Protein AF-W1YRX6-F1 (afdb_monomer_lite)

Sequence (91 aa):
GRAATEEQLKQVGEQTWQITADKDAATSGNQTGTKKDAKVGKDDKVQLIAGENLTVNQNERDFTYSLNKDLVKMNSATFEATGGKTTVITG

Radius of gyration: 21.61 Å; chains: 1; bounding box: 41×33×67 Å

Secondary structure (DSSP, 8-state):
-PPPPHHHHHHHH---EEE-----TTSS----S----EEE-TTPPP-----TTEEEEEETTEEEEEE-SS--S-SEEEEEETTTEEEEEE-

Foldseek 3Di:
DDDDDVVNVVVVQWDKDKDWDDDDPVDPDDDDDDTDIDIGTDPRDDDDDDDAQKDWDDDPPDIDIDGDPDHPPDQKDWDADPPGDIDMDGD

Structure (mmCIF, N/CA/C/O backbone):
data_AF-W1YRX6-F1
#
_entry.id   AF-W1YRX6-F1
#
loop_
_atom_site.group_PDB
_atom_site.id
_atom_site.type_symbol
_atom_site.label_atom_id
_atom_site.label_alt_id
_atom_site.label_comp_id
_atom_site.label_asym_id
_atom_site.label_entity_id
_atom_site.label_seq_id
_atom_site.pdbx_PDB_ins_code
_atom_site.Cartn_x
_atom_site.Cartn_y
_atom_site.Cartn_z
_atom_site.occupancy
_atom_site.B_iso_or_equiv
_atom_site.auth_seq_id
_atom_site.auth_comp_id
_atom_site.auth_asym_id
_atom_site.auth_atom_id
_atom_site.pdbx_PDB_model_num
ATOM 1 N N . GLY A 1 1 ? 23.680 20.755 -37.852 1.00 57.78 1 GLY A N 1
ATOM 2 C CA . GLY A 1 1 ? 23.412 20.279 -36.481 1.00 57.78 1 GLY A CA 1
ATOM 3 C C . GLY A 1 1 ? 24.079 18.935 -36.295 1.00 57.78 1 GLY A C 1
ATOM 4 O O . GLY A 1 1 ? 24.150 18.191 -37.263 1.00 57.78 1 GLY A O 1
ATOM 5 N N . ARG A 1 2 ? 24.621 18.637 -35.110 1.00 68.81 2 ARG A N 1
ATOM 6 C CA . ARG A 1 2 ? 25.144 17.294 -34.814 1.00 68.81 2 ARG A CA 1
ATOM 7 C C . ARG A 1 2 ? 23.945 16.381 -34.540 1.00 68.81 2 ARG A C 1
ATOM 9 O O . ARG A 1 2 ? 23.159 16.693 -33.652 1.00 68.81 2 ARG A O 1
ATOM 16 N N . ALA A 1 3 ? 23.769 15.332 -35.339 1.00 74.19 3 ALA A N 1
ATOM 17 C CA . ALA A 1 3 ? 22.790 14.290 -35.048 1.00 74.19 3 ALA A CA 1
ATOM 18 C C . ALA A 1 3 ? 23.240 13.521 -33.795 1.00 74.19 3 ALA A C 1
ATOM 20 O O . ALA A 1 3 ? 24.440 13.305 -33.613 1.00 74.19 3 ALA A O 1
ATOM 21 N N . ALA A 1 4 ? 22.297 13.144 -32.932 1.00 75.00 4 ALA A N 1
ATOM 22 C CA . ALA A 1 4 ? 22.587 12.255 -31.812 1.00 75.00 4 ALA A CA 1
ATOM 23 C C . ALA A 1 4 ? 22.990 10.869 -32.344 1.00 75.00 4 ALA A C 1
ATOM 25 O O . ALA A 1 4 ? 22.424 10.403 -33.334 1.00 75.00 4 ALA A O 1
ATOM 26 N N . THR A 1 5 ? 23.970 10.222 -31.714 1.00 80.38 5 THR A N 1
ATOM 27 C CA . T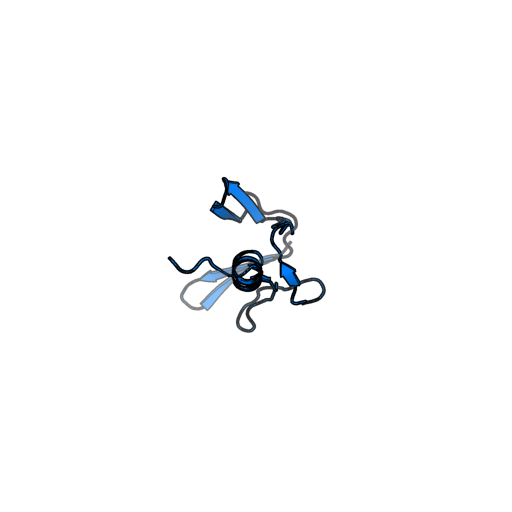HR A 1 5 ? 24.387 8.861 -32.089 1.00 80.38 5 THR A CA 1
ATOM 28 C C . THR A 1 5 ? 23.361 7.831 -31.598 1.00 80.38 5 THR A C 1
ATOM 30 O O . THR A 1 5 ? 22.655 8.070 -30.618 1.00 80.38 5 THR A O 1
ATOM 33 N N . GLU A 1 6 ? 23.276 6.660 -32.241 1.00 74.94 6 GLU A N 1
ATOM 34 C CA . GLU A 1 6 ? 22.396 5.555 -31.799 1.00 74.94 6 GLU A CA 1
ATOM 35 C C . GLU A 1 6 ? 22.624 5.167 -30.328 1.00 74.94 6 GLU A C 1
ATOM 37 O O . GLU A 1 6 ? 21.708 4.741 -29.630 1.00 74.94 6 GLU A O 1
ATOM 42 N N . GLU A 1 7 ? 23.838 5.378 -29.830 1.00 74.62 7 GLU A N 1
ATOM 43 C CA . GLU A 1 7 ? 24.238 5.132 -28.447 1.00 74.62 7 GLU A CA 1
ATOM 44 C C . GLU A 1 7 ? 23.628 6.145 -27.462 1.00 74.62 7 GLU A C 1
ATOM 46 O O . GLU A 1 7 ? 23.169 5.769 -26.383 1.00 74.62 7 GLU A O 1
ATOM 51 N N . GLN A 1 8 ? 23.519 7.418 -27.863 1.00 73.25 8 GLN A N 1
ATOM 52 C CA . GLN A 1 8 ? 22.789 8.439 -27.101 1.00 73.25 8 GLN A CA 1
ATOM 53 C C . GLN A 1 8 ? 21.280 8.167 -27.108 1.00 73.25 8 GLN A C 1
ATOM 55 O O . GLN A 1 8 ? 20.608 8.381 -26.101 1.00 73.25 8 GLN A O 1
ATOM 60 N N . LEU A 1 9 ? 20.746 7.647 -28.217 1.00 68.50 9 LEU A N 1
ATOM 61 C CA . LEU A 1 9 ? 19.341 7.246 -28.312 1.00 68.50 9 LEU A CA 1
ATOM 62 C C . LEU A 1 9 ? 19.032 6.015 -27.441 1.00 68.50 9 LEU A C 1
ATOM 64 O O . LEU A 1 9 ? 17.977 5.976 -26.810 1.00 68.50 9 LEU A O 1
ATOM 68 N N . LYS A 1 10 ? 19.962 5.054 -27.325 1.00 67.31 10 LYS A N 1
ATOM 69 C CA . LYS A 1 10 ? 19.846 3.913 -26.397 1.00 67.31 10 LYS A CA 1
ATOM 70 C C . LYS A 1 10 ? 19.845 4.344 -24.928 1.00 67.31 10 LYS A C 1
ATOM 72 O O . LYS A 1 10 ? 18.995 3.883 -24.175 1.00 67.31 10 LYS A O 1
ATOM 77 N N . GLN A 1 11 ? 20.719 5.273 -24.526 1.00 64.06 11 GLN A N 1
ATOM 78 C CA . GLN A 1 11 ? 20.745 5.779 -23.142 1.00 64.06 11 GLN A CA 1
ATOM 79 C C . GLN A 1 11 ? 19.461 6.510 -22.732 1.00 64.06 11 GLN A C 1
ATOM 81 O O . GLN A 1 11 ? 19.052 6.433 -21.576 1.00 64.06 11 GLN A O 1
ATOM 86 N N . VAL A 1 12 ? 18.807 7.207 -23.664 1.00 65.88 12 VAL A N 1
ATOM 87 C CA . VAL A 1 12 ? 17.519 7.871 -23.400 1.00 65.88 12 VAL A CA 1
ATOM 88 C C . VAL A 1 12 ? 16.353 6.868 -23.409 1.00 65.88 12 VAL A C 1
ATOM 90 O O . VAL A 1 12 ? 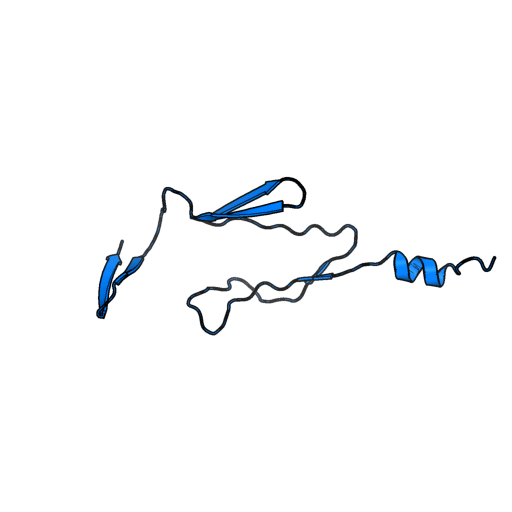15.338 7.102 -22.755 1.00 65.88 12 VAL A O 1
ATOM 93 N N . GLY A 1 13 ? 16.491 5.744 -24.121 1.00 64.50 13 GLY A N 1
ATOM 94 C CA . GLY A 1 13 ? 15.430 4.753 -24.328 1.00 64.50 13 GLY A CA 1
ATOM 95 C C . GLY A 1 13 ? 15.178 3.780 -23.171 1.00 64.50 13 GLY A C 1
ATOM 96 O O . GLY A 1 13 ? 14.101 3.186 -23.117 1.00 64.50 13 GLY A O 1
ATOM 97 N N . GLU A 1 14 ? 16.122 3.628 -22.239 1.00 70.75 14 GLU A N 1
ATOM 98 C CA . GLU A 1 14 ? 16.079 2.608 -21.180 1.00 70.75 14 GLU A CA 1
ATOM 99 C C . GLU A 1 14 ? 16.002 3.221 -19.775 1.00 70.75 14 GLU A C 1
ATOM 101 O O . GLU A 1 14 ? 16.820 2.939 -18.898 1.00 70.75 14 GLU A O 1
ATOM 106 N N . GLN A 1 15 ? 15.004 4.073 -19.527 1.00 76.38 15 GLN A N 1
ATOM 107 C CA . GLN A 1 15 ? 14.725 4.482 -18.151 1.00 76.38 15 GLN A CA 1
ATOM 108 C C . GLN A 1 15 ? 14.186 3.291 -17.361 1.00 76.38 15 GLN A C 1
ATOM 110 O O . GLN A 1 15 ? 13.106 2.771 -17.636 1.00 76.38 15 GLN A O 1
ATOM 115 N N . THR A 1 16 ? 14.960 2.864 -16.369 1.00 89.25 16 THR A N 1
ATOM 116 C CA . THR A 1 16 ? 14.581 1.805 -15.436 1.00 89.25 16 THR A CA 1
ATOM 117 C C . THR A 1 16 ? 14.661 2.332 -14.018 1.00 89.25 16 THR A C 1
ATOM 119 O O . THR A 1 16 ? 15.585 3.078 -13.693 1.00 89.25 16 THR A O 1
ATOM 122 N N . TRP A 1 17 ? 13.738 1.911 -13.170 1.00 92.25 17 TRP A N 1
ATOM 123 C CA . TRP A 1 17 ? 13.720 2.245 -11.750 1.00 92.25 17 TRP A CA 1
ATOM 124 C C . TRP A 1 17 ? 13.811 0.969 -10.913 1.00 92.25 17 TRP A C 1
ATOM 126 O O . TRP A 1 17 ? 13.726 -0.137 -11.444 1.00 92.25 17 TRP A O 1
ATOM 136 N N . GLN A 1 18 ? 14.070 1.108 -9.617 1.00 94.25 18 GLN A N 1
ATOM 137 C CA . GLN A 1 18 ? 14.136 -0.023 -8.693 1.00 94.25 18 GLN A CA 1
ATOM 138 C C . GLN A 1 18 ? 13.073 0.132 -7.610 1.00 94.25 18 GLN A C 1
ATOM 140 O O . GLN A 1 18 ? 12.795 1.249 -7.174 1.00 94.25 18 GLN A O 1
ATOM 145 N N . ILE A 1 19 ? 12.486 -0.986 -7.190 1.00 95.06 19 ILE A N 1
ATOM 146 C CA . ILE A 1 19 ? 11.479 -1.042 -6.130 1.00 95.06 19 ILE A CA 1
ATOM 147 C C . ILE A 1 19 ? 11.812 -2.140 -5.121 1.00 95.06 19 ILE A C 1
ATOM 149 O O . ILE A 1 19 ? 12.232 -3.235 -5.498 1.00 95.06 19 ILE A O 1
ATOM 153 N N . THR A 1 20 ? 11.558 -1.844 -3.846 1.00 94.88 20 THR A N 1
ATOM 154 C CA . THR A 1 20 ? 11.692 -2.767 -2.715 1.00 94.88 20 THR A CA 1
ATOM 155 C C . THR A 1 20 ? 10.554 -2.492 -1.739 1.00 94.88 20 THR A C 1
ATOM 157 O O . THR A 1 20 ? 10.262 -1.335 -1.443 1.00 94.88 20 THR A O 1
ATOM 160 N N . ALA A 1 21 ? 9.907 -3.541 -1.232 1.00 94.00 21 ALA A N 1
ATOM 161 C CA . ALA A 1 21 ? 8.932 -3.430 -0.152 1.00 94.00 21 ALA A CA 1
ATOM 162 C C . ALA A 1 21 ? 9.603 -3.805 1.174 1.00 94.00 21 ALA A C 1
ATOM 164 O O . ALA A 1 21 ? 10.143 -4.905 1.305 1.00 94.00 21 ALA A O 1
ATOM 165 N N . ASP A 1 22 ? 9.576 -2.891 2.142 1.00 94.69 22 ASP A N 1
ATOM 166 C CA . ASP A 1 22 ? 10.124 -3.104 3.480 1.00 94.69 22 ASP A CA 1
ATOM 167 C C . ASP A 1 22 ? 9.271 -2.411 4.547 1.00 94.69 22 ASP A C 1
ATOM 169 O O . ASP A 1 22 ? 8.404 -1.593 4.234 1.00 94.69 22 ASP A O 1
ATOM 173 N N . LYS A 1 23 ? 9.514 -2.753 5.810 1.00 93.00 23 LYS A N 1
ATOM 174 C CA . LYS A 1 23 ? 8.927 -2.090 6.972 1.00 93.00 23 LYS A CA 1
ATOM 175 C C . LYS A 1 23 ? 9.899 -1.056 7.530 1.00 93.00 23 LYS A C 1
ATOM 177 O O . LYS A 1 23 ? 11.112 -1.254 7.508 1.00 93.00 23 LYS A O 1
ATOM 182 N N . ASP A 1 24 ? 9.366 0.007 8.119 1.00 92.50 24 ASP A N 1
ATOM 183 C CA . ASP A 1 24 ? 10.176 0.881 8.965 1.00 92.50 24 ASP A CA 1
ATOM 184 C C . ASP A 1 24 ? 10.538 0.134 10.261 1.00 92.50 24 ASP A C 1
ATOM 186 O O . ASP A 1 24 ? 9.669 -0.412 10.952 1.00 92.50 24 ASP A O 1
ATOM 190 N N . ALA A 1 25 ? 11.832 0.095 10.584 1.00 92.25 25 ALA A N 1
ATOM 191 C CA . ALA A 1 25 ? 12.366 -0.580 11.759 1.00 92.25 25 ALA A CA 1
ATOM 192 C C . ALA A 1 25 ? 11.859 0.012 13.085 1.00 92.25 25 ALA A C 1
ATOM 194 O O . ALA A 1 25 ? 11.804 -0.713 14.077 1.00 92.25 25 ALA A O 1
ATOM 195 N N . ALA A 1 26 ? 11.469 1.288 13.103 1.00 94.94 26 ALA A N 1
ATOM 196 C CA . ALA A 1 26 ? 10.968 1.977 14.290 1.00 94.94 26 ALA A CA 1
ATOM 197 C C . ALA A 1 26 ? 9.452 1.817 14.504 1.00 94.94 26 ALA A C 1
ATOM 199 O O . ALA A 1 26 ? 8.910 2.337 15.479 1.00 94.94 26 ALA A O 1
ATOM 200 N N . THR A 1 27 ? 8.752 1.116 13.608 1.00 92.12 27 THR A N 1
ATOM 201 C CA . THR A 1 27 ? 7.290 0.990 13.649 1.00 92.12 27 THR A CA 1
ATOM 202 C C . THR A 1 27 ? 6.844 -0.455 13.849 1.00 92.12 27 THR A C 1
ATOM 204 O O . THR A 1 27 ? 7.593 -1.408 13.625 1.00 92.12 27 THR A O 1
ATOM 207 N N . SER A 1 28 ? 5.572 -0.619 14.208 1.00 87.12 28 SER A N 1
ATOM 208 C CA . SE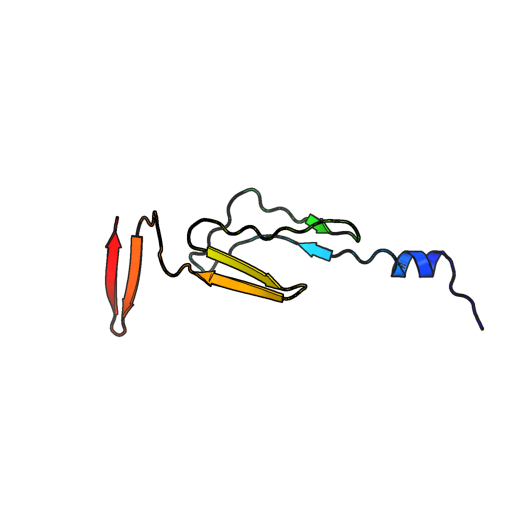R A 1 28 ? 4.875 -1.908 14.190 1.00 87.12 28 SER A CA 1
ATOM 209 C C . SER A 1 28 ? 4.490 -2.371 12.779 1.00 87.12 28 SER A C 1
ATOM 211 O O . SER A 1 28 ? 3.790 -3.373 12.636 1.00 87.12 28 SER A O 1
ATOM 213 N N . GLY A 1 29 ? 4.925 -1.659 11.732 1.00 88.81 29 GLY A N 1
ATOM 214 C CA . GLY A 1 29 ? 4.726 -2.078 10.353 1.00 88.81 29 GLY A CA 1
ATOM 215 C C . GLY A 1 29 ? 5.305 -3.472 10.113 1.00 88.81 29 GLY A C 1
ATOM 216 O O . GLY A 1 29 ? 6.348 -3.836 10.663 1.00 88.81 29 GLY A O 1
ATOM 217 N N . ASN A 1 30 ? 4.631 -4.249 9.269 1.00 90.62 30 ASN A N 1
ATOM 218 C CA . ASN A 1 30 ? 5.004 -5.622 8.958 1.00 90.62 30 ASN A CA 1
ATOM 219 C C . ASN A 1 30 ? 5.384 -5.741 7.479 1.00 90.62 30 ASN A C 1
ATOM 221 O O . ASN A 1 30 ? 4.602 -5.376 6.604 1.00 90.62 30 ASN A O 1
ATOM 225 N N . GLN A 1 31 ? 6.560 -6.301 7.200 1.00 93.75 31 GLN A N 1
ATOM 226 C CA . GLN A 1 31 ? 6.930 -6.769 5.866 1.00 93.75 31 GLN A CA 1
ATOM 227 C C . GLN A 1 31 ? 6.695 -8.276 5.822 1.00 93.75 31 GLN A C 1
ATOM 229 O O . GLN A 1 31 ? 7.058 -8.997 6.749 1.00 93.75 31 GLN A O 1
ATOM 234 N N . THR A 1 32 ? 6.054 -8.749 4.759 1.00 91.00 32 THR A N 1
ATOM 235 C CA . THR A 1 32 ? 5.796 -10.177 4.538 1.00 91.00 32 THR A CA 1
ATOM 236 C C . THR A 1 32 ? 6.360 -10.612 3.189 1.00 91.00 32 THR A C 1
ATOM 238 O O . THR A 1 32 ? 6.540 -9.789 2.288 1.00 91.00 32 THR A O 1
ATOM 241 N N . GLY A 1 33 ? 6.686 -11.901 3.056 1.00 91.56 33 GLY A N 1
ATOM 242 C CA . GLY A 1 33 ? 7.405 -12.435 1.896 1.00 91.56 33 GLY A CA 1
ATOM 243 C C . GLY A 1 33 ? 8.917 -12.183 1.953 1.00 91.56 33 GLY A C 1
ATOM 244 O O . GLY A 1 33 ? 9.467 -11.822 2.993 1.00 91.56 33 GLY A O 1
ATOM 245 N N . THR A 1 34 ? 9.610 -12.394 0.835 1.00 91.44 34 THR A N 1
ATOM 246 C CA . THR A 1 34 ? 11.059 -12.164 0.733 1.00 91.44 34 THR A CA 1
ATOM 247 C C . THR A 1 34 ? 11.337 -10.738 0.274 1.00 91.44 34 THR A C 1
ATOM 249 O O . THR A 1 34 ? 10.933 -10.356 -0.825 1.00 91.44 34 THR A O 1
ATOM 252 N N . LYS A 1 35 ? 12.076 -9.965 1.078 1.00 93.12 35 LYS A N 1
ATOM 253 C CA . LYS A 1 35 ? 12.608 -8.665 0.657 1.00 93.12 35 LYS A CA 1
ATOM 254 C C . LYS A 1 35 ? 13.556 -8.859 -0.529 1.00 93.12 35 LYS A C 1
ATOM 256 O O . LYS A 1 35 ? 14.527 -9.609 -0.434 1.00 93.12 35 LYS A O 1
ATOM 261 N N . LYS A 1 36 ? 13.271 -8.184 -1.640 1.00 94.38 3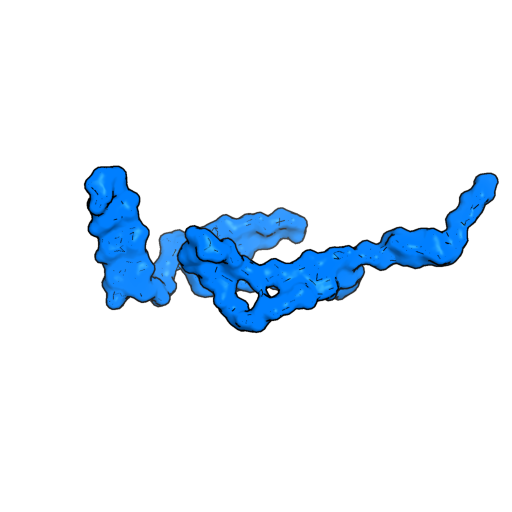6 LYS A N 1
ATOM 262 C CA . LYS A 1 36 ? 14.069 -8.246 -2.865 1.00 94.38 36 LYS A CA 1
ATOM 263 C C . LYS A 1 36 ? 13.983 -6.923 -3.608 1.00 94.38 36 LYS A C 1
ATOM 265 O O . LYS A 1 36 ? 12.883 -6.427 -3.837 1.00 94.38 36 LYS A O 1
ATOM 270 N N . ASP A 1 37 ? 15.135 -6.420 -4.028 1.00 94.19 37 ASP A N 1
ATOM 271 C CA . ASP A 1 37 ? 15.203 -5.297 -4.954 1.00 94.19 37 ASP A CA 1
ATOM 272 C C . ASP A 1 37 ? 14.834 -5.798 -6.356 1.00 94.19 37 ASP A C 1
ATOM 274 O O . ASP A 1 37 ? 15.401 -6.775 -6.863 1.00 94.19 37 ASP A O 1
ATOM 278 N N . ALA A 1 38 ? 13.852 -5.152 -6.976 1.00 94.94 38 ALA A N 1
ATOM 279 C CA . ALA A 1 38 ? 13.391 -5.476 -8.317 1.00 94.94 38 ALA A CA 1
ATOM 280 C C . ALA A 1 38 ? 13.649 -4.299 -9.260 1.00 94.94 38 ALA A C 1
ATOM 282 O O . ALA A 1 38 ? 13.246 -3.171 -8.983 1.00 94.94 38 ALA A O 1
ATOM 283 N N . LYS A 1 39 ? 14.310 -4.572 -10.389 1.00 94.38 39 LYS A N 1
ATOM 284 C CA . LYS A 1 39 ? 14.457 -3.615 -11.488 1.00 94.38 39 LYS A CA 1
ATOM 285 C C . LYS A 1 39 ? 13.169 -3.617 -12.310 1.00 94.38 39 LYS A C 1
ATOM 287 O O . LYS A 1 39 ? 12.709 -4.687 -12.690 1.00 94.38 39 LYS A O 1
ATOM 292 N N . VAL A 1 40 ? 12.629 -2.433 -12.572 1.00 94.25 40 VAL A N 1
ATOM 293 C CA . VAL A 1 40 ? 11.425 -2.202 -13.370 1.00 94.25 40 VAL A CA 1
ATOM 294 C C . VAL A 1 40 ? 11.825 -1.447 -14.635 1.00 94.25 40 VAL A C 1
ATOM 296 O O . VAL A 1 40 ? 12.293 -0.306 -14.579 1.00 94.25 40 VAL A O 1
ATOM 299 N N . GLY A 1 41 ? 11.704 -2.120 -15.771 1.00 92.50 41 GLY A N 1
ATOM 300 C CA . GLY A 1 41 ? 11.914 -1.587 -17.108 1.00 92.50 41 GLY A CA 1
ATOM 301 C C . GLY A 1 41 ? 10.665 -0.954 -17.719 1.00 92.50 41 GLY A C 1
ATOM 302 O O . GLY A 1 41 ? 9.622 -0.823 -17.084 1.00 92.50 41 GLY A O 1
ATOM 303 N N . LYS A 1 42 ? 10.788 -0.562 -18.990 1.00 87.44 42 LYS A N 1
ATOM 304 C CA . LYS A 1 42 ? 9.760 0.164 -19.750 1.00 87.44 42 LYS A CA 1
ATOM 305 C C . LYS A 1 42 ? 8.414 -0.566 -19.835 1.00 87.44 42 LYS A C 1
ATOM 307 O O . LYS A 1 42 ? 7.377 0.079 -19.725 1.00 87.44 42 LYS A O 1
ATOM 312 N N . ASP A 1 43 ? 8.454 -1.880 -20.035 1.00 89.69 43 ASP A N 1
ATOM 313 C CA . ASP A 1 43 ? 7.266 -2.716 -20.255 1.00 89.69 43 ASP A CA 1
ATOM 314 C C . ASP A 1 43 ? 6.918 -3.573 -19.026 1.00 89.69 43 ASP A C 1
ATOM 316 O O . ASP A 1 43 ? 6.010 -4.406 -19.070 1.00 89.69 43 ASP A O 1
ATOM 320 N N . ASP A 1 44 ? 7.628 -3.366 -17.913 1.00 93.38 44 ASP A N 1
ATOM 321 C CA . ASP A 1 44 ? 7.374 -4.097 -16.681 1.00 93.38 44 ASP A CA 1
ATOM 322 C C . ASP A 1 44 ? 6.132 -3.554 -15.973 1.00 93.38 44 ASP A C 1
ATOM 324 O O . ASP A 1 44 ? 5.879 -2.348 -15.894 1.00 93.38 44 ASP A O 1
ATOM 328 N N . LYS A 1 45 ? 5.354 -4.471 -15.398 1.00 93.12 45 LYS A N 1
ATOM 329 C CA . LYS A 1 45 ? 4.161 -4.142 -14.623 1.00 93.12 45 LYS A CA 1
ATOM 330 C C . LYS A 1 45 ? 4.481 -4.161 -13.137 1.00 93.12 45 LYS A C 1
ATOM 332 O O . LYS A 1 45 ? 4.902 -5.182 -12.600 1.00 93.12 45 LYS A O 1
ATOM 337 N N . VAL A 1 46 ? 4.157 -3.070 -12.453 1.00 94.00 46 VAL A N 1
ATOM 338 C CA . VAL A 1 46 ? 4.112 -3.031 -10.989 1.00 94.00 46 VAL A CA 1
ATOM 339 C C . VAL A 1 46 ? 2.663 -3.101 -10.535 1.00 94.00 46 VAL A C 1
ATOM 341 O O . VAL A 1 46 ? 1.790 -2.439 -11.093 1.00 94.00 46 VAL A O 1
ATOM 344 N N . GLN A 1 47 ? 2.395 -3.950 -9.545 1.00 94.75 47 GLN A N 1
ATOM 345 C CA . GLN A 1 47 ? 1.065 -4.131 -8.975 1.00 94.75 47 GLN A CA 1
ATOM 346 C C . GLN A 1 47 ? 1.073 -3.747 -7.502 1.00 94.75 47 GLN A C 1
ATOM 348 O O . GLN A 1 47 ? 1.954 -4.155 -6.749 1.00 94.75 47 GLN A O 1
ATOM 353 N N . LEU A 1 48 ? 0.053 -2.996 -7.102 1.00 95.75 48 LEU A N 1
ATOM 354 C CA . LEU A 1 48 ? -0.225 -2.630 -5.720 1.00 95.75 48 LEU A CA 1
ATOM 355 C C . LEU A 1 48 ? -1.531 -3.325 -5.346 1.00 95.75 48 LEU A C 1
ATOM 357 O O . LEU A 1 48 ? -2.599 -2.958 -5.832 1.00 95.75 48 LEU A O 1
ATOM 361 N N . ILE A 1 49 ? -1.425 -4.401 -4.571 1.00 95.00 49 ILE A N 1
ATOM 362 C CA . ILE A 1 49 ? -2.545 -5.295 -4.268 1.00 95.00 49 ILE A CA 1
ATOM 363 C C . ILE A 1 49 ? -2.948 -5.061 -2.814 1.00 95.00 49 ILE A C 1
ATOM 365 O O . ILE A 1 49 ? -2.135 -5.239 -1.909 1.00 95.00 49 ILE A O 1
ATOM 369 N N . ALA A 1 50 ? -4.194 -4.645 -2.595 1.00 96.19 50 ALA A N 1
ATOM 370 C CA . ALA A 1 50 ? -4.730 -4.449 -1.256 1.00 96.19 50 ALA A CA 1
ATOM 371 C C . ALA A 1 50 ? -4.991 -5.803 -0.574 1.00 96.19 50 ALA A C 1
ATOM 373 O O . ALA A 1 50 ? -5.588 -6.697 -1.174 1.00 96.19 50 ALA A O 1
ATOM 374 N N . GLY A 1 51 ? -4.543 -5.947 0.673 1.00 94.62 51 GLY A N 1
ATOM 375 C CA . GLY A 1 51 ? -4.903 -7.076 1.532 1.00 94.62 51 GLY A CA 1
ATOM 376 C C . GLY A 1 51 ? -6.231 -6.851 2.262 1.00 94.62 51 GLY A C 1
ATOM 377 O O . GLY A 1 51 ? -6.991 -5.937 1.942 1.00 94.62 51 GLY A O 1
ATOM 378 N N . GLU A 1 52 ? -6.501 -7.664 3.285 1.00 95.88 52 GLU A N 1
ATOM 379 C CA . GLU A 1 52 ? -7.639 -7.419 4.178 1.00 95.88 52 GLU A CA 1
ATOM 380 C C . GLU A 1 52 ? -7.517 -6.040 4.849 1.00 95.88 52 GLU A C 1
ATOM 382 O O . GLU A 1 52 ? -6.423 -5.593 5.192 1.00 95.88 52 GLU A O 1
ATOM 387 N N . ASN A 1 53 ? -8.658 -5.371 5.042 1.00 96.69 53 ASN A N 1
ATOM 388 C CA . ASN A 1 53 ? -8.789 -4.091 5.753 1.00 96.69 53 ASN A CA 1
ATOM 389 C C . ASN A 1 53 ? -8.126 -2.862 5.104 1.00 96.69 53 ASN A C 1
ATOM 391 O O . ASN A 1 53 ? -8.241 -1.760 5.645 1.00 96.69 53 ASN A O 1
ATOM 395 N N . LEU A 1 54 ? -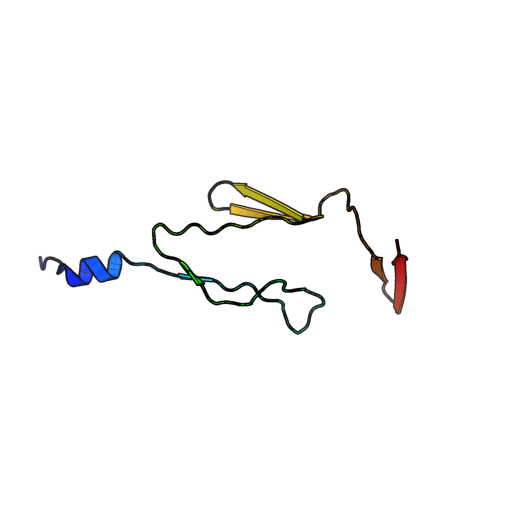7.509 -3.021 3.931 1.00 97.25 54 LEU A N 1
ATOM 396 C CA . LEU A 1 54 ? -6.950 -1.938 3.128 1.00 97.25 54 LEU A CA 1
ATOM 397 C C . LEU A 1 54 ? -7.726 -1.796 1.813 1.00 97.25 54 LEU A C 1
ATOM 399 O O . LEU A 1 54 ? -8.129 -2.782 1.201 1.00 97.25 54 LEU A O 1
ATOM 403 N N . THR A 1 55 ? -7.866 -0.563 1.343 1.00 97.69 55 THR A N 1
ATOM 404 C CA . THR A 1 55 ? -8.318 -0.231 -0.009 1.00 97.69 55 THR A CA 1
ATOM 405 C C . THR A 1 55 ? -7.198 0.500 -0.741 1.00 97.69 55 THR A C 1
ATOM 407 O O . THR A 1 55 ? -6.578 1.412 -0.190 1.00 97.69 55 THR A O 1
ATOM 410 N N . VAL A 1 56 ? -6.967 0.114 -1.997 1.00 98.06 56 VAL A N 1
ATOM 411 C CA . VAL A 1 56 ? -6.109 0.834 -2.945 1.00 98.06 56 VAL A CA 1
ATOM 412 C C . VAL A 1 56 ? -6.975 1.245 -4.128 1.00 98.06 56 VAL A C 1
ATOM 414 O O . VAL A 1 56 ? -7.495 0.387 -4.837 1.00 98.06 56 VAL A O 1
ATOM 417 N N . ASN A 1 57 ? -7.141 2.550 -4.331 1.00 97.75 57 ASN A N 1
ATOM 418 C CA . ASN A 1 57 ? -7.830 3.107 -5.491 1.00 97.75 57 ASN A CA 1
ATOM 419 C C . ASN A 1 57 ? -6.805 3.696 -6.461 1.00 97.75 57 ASN A C 1
ATOM 421 O O . ASN A 1 57 ? -6.031 4.571 -6.073 1.00 97.75 57 ASN A O 1
ATOM 425 N N . GLN A 1 58 ? -6.826 3.239 -7.711 1.00 97.75 58 GLN A N 1
ATOM 426 C CA . GLN A 1 58 ? -6.000 3.781 -8.784 1.00 97.75 58 GLN A CA 1
ATOM 427 C C . GLN A 1 58 ? -6.867 4.626 -9.718 1.00 97.75 58 GLN A C 1
ATOM 429 O O . GLN A 1 58 ? -7.837 4.129 -10.286 1.00 97.75 58 GLN A O 1
ATOM 434 N N . ASN A 1 59 ? -6.469 5.877 -9.924 1.00 97.81 59 ASN A N 1
ATOM 435 C CA . ASN A 1 59 ? -7.006 6.749 -10.958 1.00 97.81 59 ASN A CA 1
ATOM 436 C C . ASN A 1 59 ? -5.855 7.199 -11.861 1.00 97.81 59 ASN A C 1
ATOM 438 O O . ASN A 1 59 ? -5.095 8.096 -11.508 1.00 97.81 59 ASN A O 1
ATOM 442 N N . GLU A 1 60 ? -5.691 6.526 -13.000 1.00 96.50 60 GLU A N 1
ATOM 443 C CA . GLU A 1 60 ? -4.527 6.675 -13.881 1.00 96.50 60 GLU A CA 1
ATOM 444 C C . GLU A 1 60 ? -3.190 6.495 -13.135 1.00 96.50 60 GLU A C 1
ATOM 446 O O . GLU A 1 60 ? -2.761 5.361 -12.897 1.00 96.50 60 GLU A O 1
ATOM 451 N N . ARG A 1 61 ? -2.526 7.606 -12.787 1.00 95.25 61 ARG A N 1
ATOM 452 C CA . ARG A 1 61 ? -1.225 7.658 -12.103 1.00 95.25 61 ARG A CA 1
ATOM 453 C C . ARG A 1 61 ? -1.339 8.000 -10.618 1.00 95.25 61 ARG A C 1
ATOM 455 O O . ARG A 1 61 ? -0.336 7.921 -9.913 1.00 95.25 61 ARG A O 1
ATOM 462 N N . ASP A 1 62 ? -2.535 8.343 -10.153 1.00 97.56 62 ASP A N 1
ATOM 463 C CA . ASP A 1 62 ? -2.800 8.664 -8.759 1.00 97.56 62 ASP A CA 1
ATOM 464 C C . ASP A 1 62 ? -3.256 7.412 -8.011 1.00 97.56 62 ASP A C 1
ATOM 466 O O . ASP A 1 62 ? -4.195 6.723 -8.417 1.00 97.56 62 ASP A O 1
ATOM 470 N N . PHE A 1 63 ? -2.601 7.132 -6.887 1.00 97.62 63 PHE A N 1
ATOM 471 C CA . PHE A 1 63 ? -2.932 6.015 -6.008 1.00 97.62 63 PHE A CA 1
ATOM 472 C C . PHE A 1 63 ? -3.359 6.555 -4.647 1.00 97.62 63 PHE A C 1
ATOM 474 O O . PHE A 1 63 ? -2.603 7.264 -3.986 1.00 97.62 63 PHE A O 1
ATOM 481 N N . THR A 1 64 ? -4.573 6.212 -4.220 1.00 98.06 64 THR A N 1
ATOM 482 C CA . THR A 1 64 ? -5.099 6.551 -2.892 1.00 98.06 64 THR A CA 1
ATOM 483 C C . THR A 1 64 ? -5.198 5.294 -2.040 1.00 98.06 64 THR A C 1
ATOM 485 O O . THR A 1 64 ? -5.764 4.291 -2.477 1.00 98.06 64 THR A O 1
ATOM 488 N N . TYR A 1 65 ? -4.680 5.370 -0.815 1.00 97.69 65 TYR A N 1
ATOM 489 C CA . TYR A 1 65 ? -4.731 4.295 0.173 1.00 97.69 65 TYR A CA 1
ATOM 490 C C . TYR A 1 65 ? -5.634 4.700 1.331 1.00 97.69 65 TYR A C 1
ATOM 492 O O . TYR A 1 65 ? -5.535 5.818 1.838 1.00 97.69 65 TYR A O 1
ATOM 500 N N . SER A 1 66 ? -6.491 3.788 1.774 1.00 97.88 66 SER A N 1
ATOM 501 C CA . SER A 1 66 ? -7.367 4.015 2.923 1.00 97.88 66 SER A CA 1
ATOM 502 C C . SER A 1 66 ? -7.625 2.721 3.677 1.00 97.88 66 SER A C 1
ATOM 504 O O . SER A 1 66 ? -7.665 1.648 3.076 1.00 97.88 66 SER A O 1
ATOM 506 N N . LEU A 1 67 ? -7.867 2.820 4.983 1.00 97.12 67 LEU A N 1
ATOM 507 C CA . LEU A 1 67 ? -8.473 1.716 5.720 1.00 97.12 67 LEU A CA 1
ATOM 508 C C . LEU A 1 67 ? -9.923 1.525 5.270 1.00 97.12 67 LEU A C 1
ATOM 510 O O . LEU A 1 67 ? -10.611 2.487 4.911 1.00 97.12 67 LEU A O 1
ATOM 514 N N . ASN A 1 68 ? -10.386 0.281 5.302 1.00 97.12 68 ASN A N 1
ATOM 515 C CA . ASN A 1 68 ? -11.792 -0.020 5.068 1.00 97.12 68 ASN A CA 1
ATOM 516 C C . ASN A 1 68 ? -12.642 0.568 6.205 1.00 97.12 68 ASN A C 1
ATOM 518 O O . ASN A 1 68 ? -12.198 0.629 7.350 1.00 97.12 68 ASN A O 1
ATOM 522 N N . LYS A 1 69 ? -13.876 0.991 5.894 1.00 95.12 69 LYS A N 1
ATOM 523 C CA . LYS A 1 69 ? -14.823 1.472 6.920 1.00 95.12 69 LYS A CA 1
ATOM 524 C C . LYS A 1 69 ? -15.148 0.379 7.936 1.00 95.12 69 LYS A C 1
ATOM 526 O O . LYS A 1 69 ? -15.207 0.654 9.129 1.00 95.12 69 LYS A O 1
ATOM 531 N N . ASP A 1 70 ? -15.293 -0.844 7.438 1.00 95.06 70 ASP A N 1
ATOM 532 C CA . ASP A 1 70 ? -15.514 -2.037 8.238 1.00 95.06 70 ASP A CA 1
ATOM 533 C C . ASP A 1 70 ? -14.234 -2.876 8.236 1.00 95.06 70 ASP A C 1
ATOM 535 O O . ASP A 1 70 ? -13.772 -3.329 7.183 1.00 95.06 70 ASP A O 1
ATOM 539 N N . LEU A 1 71 ? -13.650 -3.059 9.421 1.00 95.31 71 LEU A N 1
ATOM 540 C CA . LEU A 1 71 ? -12.477 -3.905 9.623 1.00 95.31 71 LEU A CA 1
ATOM 541 C C . LEU A 1 71 ? -12.935 -5.306 10.038 1.00 95.31 71 LEU A C 1
ATOM 543 O O . LEU A 1 71 ? -13.736 -5.458 10.959 1.00 95.31 71 LEU A O 1
ATOM 547 N N . VAL A 1 72 ? -12.418 -6.336 9.377 1.00 94.62 72 VAL A N 1
ATOM 548 C CA . VAL A 1 72 ? -12.783 -7.740 9.600 1.00 94.62 72 VAL A CA 1
ATOM 549 C C . VAL A 1 72 ? -11.555 -8.574 9.947 1.00 94.62 72 VAL A C 1
ATOM 551 O O . VAL A 1 72 ? -10.440 -8.240 9.556 1.00 94.62 72 VAL A O 1
ATOM 554 N N . LYS A 1 73 ? -11.766 -9.676 10.679 1.00 93.56 73 LYS A N 1
ATOM 555 C CA . LYS A 1 73 ? -10.720 -10.654 11.043 1.00 93.56 73 LYS A CA 1
ATOM 556 C C . LYS A 1 73 ? -9.487 -10.037 11.728 1.00 93.56 73 LYS A C 1
ATOM 558 O O . LYS A 1 73 ? -8.357 -10.467 11.520 1.00 93.56 73 LYS A O 1
ATOM 563 N N . MET A 1 74 ? -9.713 -9.021 12.555 1.00 93.75 74 MET A N 1
ATOM 564 C CA . MET A 1 74 ? -8.673 -8.404 13.376 1.00 93.75 74 MET A CA 1
ATOM 565 C C . MET A 1 74 ? -8.468 -9.215 14.658 1.00 93.75 74 MET A C 1
ATOM 567 O O . MET A 1 74 ? -9.442 -9.584 15.308 1.00 93.75 74 MET A O 1
ATOM 571 N N . ASN A 1 75 ? -7.213 -9.438 15.054 1.00 93.12 75 ASN A N 1
ATOM 572 C CA . ASN A 1 75 ? -6.899 -10.089 16.333 1.00 93.12 75 ASN A CA 1
ATOM 573 C C . ASN A 1 75 ? -7.035 -9.116 17.512 1.00 93.12 75 ASN A C 1
ATOM 575 O O . ASN A 1 75 ? -7.517 -9.485 18.580 1.00 93.12 75 ASN A O 1
ATOM 579 N N . SER A 1 76 ? -6.592 -7.869 17.331 1.00 93.94 76 SER A N 1
ATOM 580 C CA . SER A 1 76 ? -6.711 -6.828 18.346 1.00 93.94 76 SER A CA 1
ATOM 581 C C . SER A 1 76 ? -6.619 -5.416 17.765 1.00 93.94 76 SER A C 1
ATOM 583 O O . SER A 1 76 ? -6.148 -5.214 16.644 1.00 93.94 76 SER A O 1
ATOM 585 N N . ALA A 1 77 ? -7.063 -4.436 18.550 1.00 92.88 77 ALA A N 1
ATOM 586 C CA . ALA A 1 77 ? -6.844 -3.014 18.321 1.00 92.88 77 ALA A CA 1
ATOM 587 C C . ALA A 1 77 ? -6.499 -2.326 19.647 1.00 92.88 77 ALA A C 1
ATOM 589 O O . ALA A 1 77 ? -7.195 -2.514 20.647 1.00 92.88 77 ALA A O 1
ATOM 590 N N . THR A 1 78 ? -5.441 -1.516 19.642 1.00 93.44 78 THR A N 1
ATOM 591 C CA . THR A 1 78 ? -4.977 -0.761 20.812 1.00 93.44 78 THR A CA 1
ATOM 592 C C . THR A 1 78 ? -5.194 0.727 20.576 1.00 93.44 78 THR A C 1
ATOM 594 O O . THR A 1 78 ? -4.721 1.278 19.586 1.00 93.44 78 THR A O 1
ATOM 597 N N . PHE A 1 79 ? -5.887 1.375 21.506 1.00 92.69 79 PHE A N 1
ATOM 598 C CA . PHE A 1 79 ? -6.139 2.810 21.510 1.00 92.69 79 PHE A CA 1
ATOM 599 C C . PHE A 1 79 ? -5.419 3.433 22.698 1.00 92.69 79 PHE A C 1
ATOM 601 O O . PHE A 1 79 ? -5.733 3.134 23.854 1.00 92.69 79 PHE A O 1
ATOM 608 N N . GLU A 1 80 ? -4.459 4.301 22.409 1.00 92.62 80 GLU A N 1
ATOM 609 C CA . GLU A 1 80 ? -3.715 5.046 23.416 1.00 92.62 80 GLU A CA 1
ATOM 610 C C . GLU A 1 80 ? -4.332 6.434 23.577 1.00 92.62 80 GLU A C 1
ATOM 612 O O . GLU A 1 80 ? -4.461 7.196 22.618 1.00 92.62 80 GLU A O 1
ATOM 617 N N . ALA A 1 81 ? -4.742 6.759 24.798 1.00 89.69 81 ALA A N 1
ATOM 618 C CA . ALA A 1 81 ? -5.269 8.064 25.155 1.00 89.69 81 ALA A CA 1
ATOM 619 C C . ALA A 1 81 ? -4.237 8.862 25.960 1.00 89.69 81 ALA A C 1
ATOM 621 O O . ALA A 1 81 ? -3.409 8.314 26.697 1.00 89.69 81 ALA A O 1
ATOM 622 N N . THR A 1 82 ? -4.328 10.189 25.864 1.00 87.31 82 THR A N 1
ATOM 623 C CA . THR A 1 82 ? -3.506 11.117 26.646 1.00 87.31 82 THR A CA 1
ATOM 624 C C . THR A 1 82 ? -3.585 10.791 28.141 1.00 87.31 82 THR A C 1
ATOM 626 O O . THR A 1 82 ? -4.664 10.539 28.681 1.00 87.31 82 THR A O 1
ATOM 629 N N . GLY A 1 83 ? -2.436 10.804 28.823 1.00 87.00 83 GLY A N 1
ATOM 630 C CA . GLY A 1 83 ? -2.340 10.447 30.243 1.00 87.00 83 GLY A CA 1
ATOM 631 C C . GLY A 1 83 ? -2.102 8.958 30.515 1.00 87.00 83 GLY A C 1
ATOM 632 O O . GLY A 1 83 ? -2.337 8.511 31.634 1.00 87.00 83 GLY A O 1
ATOM 633 N N . GLY A 1 84 ? -1.648 8.193 29.514 1.00 84.31 84 GLY A N 1
ATOM 634 C CA . GLY A 1 84 ? -1.196 6.807 29.691 1.00 84.31 84 GLY A CA 1
ATOM 635 C C . GLY A 1 84 ? -2.324 5.789 29.855 1.00 84.31 84 GLY A C 1
ATOM 636 O O . GLY A 1 84 ? -2.094 4.694 30.362 1.00 84.31 84 GLY A O 1
ATOM 637 N N . LYS A 1 85 ? -3.553 6.143 29.462 1.00 90.31 85 LYS A N 1
ATOM 638 C CA . LYS A 1 85 ? -4.681 5.207 29.455 1.00 90.31 85 LYS A CA 1
ATOM 639 C C . LYS A 1 85 ? -4.698 4.459 28.131 1.00 90.31 85 LYS A C 1
ATOM 641 O O . LYS A 1 85 ? -4.738 5.085 27.077 1.00 90.31 85 LYS A O 1
ATOM 646 N N . THR A 1 86 ? -4.755 3.137 28.199 1.00 94.12 86 THR A N 1
ATOM 647 C CA . THR A 1 86 ? -4.799 2.275 27.016 1.00 94.12 86 THR A CA 1
ATOM 648 C C . THR A 1 86 ? -6.078 1.451 27.033 1.00 94.12 86 THR A C 1
ATOM 650 O O . THR A 1 86 ? -6.422 0.859 28.054 1.00 94.12 86 THR A O 1
ATOM 653 N N . THR A 1 87 ? -6.786 1.410 25.906 1.00 95.69 87 THR A N 1
ATOM 654 C CA . THR A 1 87 ? -7.901 0.481 25.675 1.00 95.69 87 THR A CA 1
ATOM 655 C C . THR A 1 87 ? -7.466 -0.539 24.640 1.00 95.69 87 THR A C 1
ATOM 657 O O . THR A 1 87 ? -7.045 -0.159 23.551 1.00 95.69 87 THR A O 1
ATOM 660 N N . VAL A 1 88 ? -7.572 -1.823 24.968 1.00 94.81 88 VAL A N 1
ATOM 661 C CA . VAL A 1 88 ? -7.284 -2.913 24.032 1.00 94.81 88 VAL A CA 1
ATOM 662 C C . VAL A 1 88 ? -8.574 -3.675 23.780 1.00 94.81 88 VAL A C 1
ATOM 664 O O . VAL A 1 88 ? -9.218 -4.132 24.722 1.00 94.81 88 VAL A O 1
ATOM 667 N N . ILE A 1 89 ? -8.946 -3.798 22.512 1.00 94.56 89 ILE A N 1
ATOM 668 C CA . ILE A 1 89 ? -10.009 -4.687 22.053 1.00 94.56 89 ILE A CA 1
ATOM 669 C C . ILE A 1 89 ? -9.322 -5.928 21.498 1.00 94.56 89 ILE A C 1
ATOM 671 O O . ILE A 1 89 ? -8.451 -5.801 20.642 1.00 94.56 89 ILE A O 1
ATOM 675 N N . THR A 1 90 ? -9.691 -7.109 21.981 1.00 92.44 90 THR A N 1
ATOM 676 C CA . THR A 1 90 ? -9.207 -8.401 21.476 1.00 92.44 90 THR A CA 1
ATOM 677 C C . THR A 1 90 ? -10.380 -9.189 20.907 1.00 92.44 90 THR A C 1
ATOM 679 O O . THR A 1 90 ? -11.468 -9.146 21.486 1.00 92.44 90 THR A O 1
ATOM 682 N N . GLY A 1 91 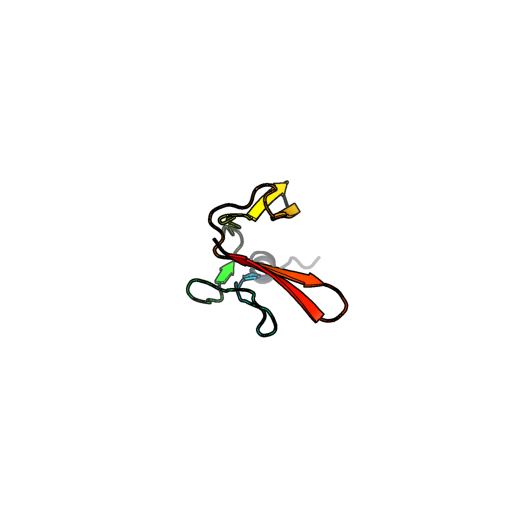? -10.159 -9.858 19.775 1.00 82.69 91 GLY A N 1
ATOM 683 C CA . GLY A 1 91 ? -11.108 -10.806 19.184 1.00 82.69 91 GLY A CA 1
ATOM 684 C C . GLY A 1 91 ? -11.136 -12.147 19.902 1.00 82.69 91 GLY A C 1
ATOM 685 O O . GLY A 1 91 ? -10.169 -12.447 20.640 1.00 82.69 91 GLY A O 1
#

pLDDT: mean 89.83, std 9.39, range [57.78, 98.06]

Organism: NCBI:txid408170